Protein AF-A0A4R2JFI6-F1 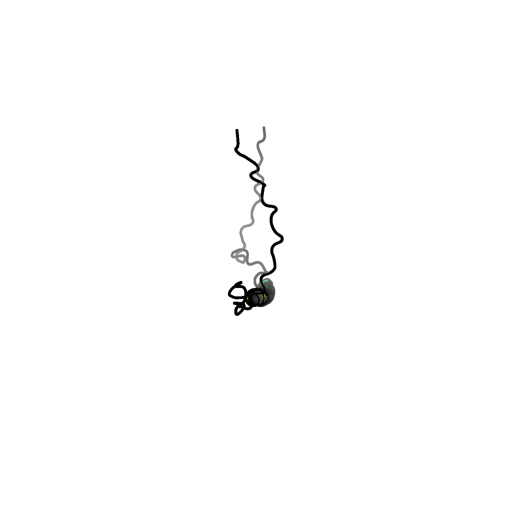(afdb_monomer_lite)

Secondary structure (DSSP, 8-state):
---PPP----PPPPPTT-SSS--TTTTTSHHHHHHHHHHHHHHHHHHHHHHHHHHTTS-S--PPP---S------PPPP----------

Organism: NCBI:txid1213861

Sequence (89 aa):
MTTVAMVAQPTPPPGPDDPGGRGEDFGKSSPVGLLVLLVFLVAVVFLARSMTKHLKRVPASFDPPEEETETPAEERPADPKPEARNGAE

Structure (mmCIF, N/CA/C/O backbone):
data_AF-A0A4R2JFI6-F1
#
_entry.id   AF-A0A4R2JFI6-F1
#
loop_
_atom_site.group_PDB
_atom_site.id
_atom_site.type_symbol
_atom_site.label_atom_id
_atom_site.label_alt_id
_atom_site.label_comp_id
_atom_site.label_asym_id
_atom_site.label_entity_id
_atom_site.label_seq_id
_atom_site.pdbx_PDB_ins_code
_atom_site.Cartn_x
_atom_site.Cartn_y
_atom_site.Cartn_z
_atom_site.occupancy
_atom_site.B_iso_or_equiv
_atom_site.auth_seq_id
_atom_site.auth_comp_id
_atom_site.auth_asym_id
_atom_site.auth_atom_id
_atom_site.pdbx_PDB_model_num
ATOM 1 N N . MET A 1 1 ? 37.657 40.287 -5.418 1.00 45.00 1 MET A N 1
ATOM 2 C CA . MET A 1 1 ? 36.336 39.678 -5.176 1.00 45.00 1 MET A CA 1
ATOM 3 C C . MET A 1 1 ? 35.867 39.077 -6.485 1.00 45.00 1 MET A C 1
ATOM 5 O O . MET A 1 1 ? 35.856 39.760 -7.494 1.00 45.00 1 MET A O 1
ATOM 9 N N . THR A 1 2 ? 35.661 37.770 -6.423 1.00 58.16 2 THR A N 1
ATOM 10 C CA . THR A 1 2 ? 35.035 36.815 -7.341 1.00 58.16 2 THR A CA 1
ATOM 11 C C . THR A 1 2 ? 34.274 37.379 -8.546 1.00 58.16 2 THR A C 1
ATOM 13 O O . THR A 1 2 ? 33.236 38.008 -8.367 1.00 58.16 2 THR A O 1
ATOM 16 N N . THR A 1 3 ? 34.692 36.997 -9.758 1.00 61.97 3 THR A N 1
ATOM 17 C CA . THR A 1 3 ? 33.786 36.924 -10.915 1.00 61.97 3 THR A CA 1
ATOM 18 C C . THR A 1 3 ? 33.989 35.580 -11.606 1.00 61.97 3 THR A C 1
ATOM 20 O O . THR A 1 3 ? 35.073 35.264 -12.088 1.00 61.97 3 THR A O 1
ATOM 23 N N . VAL A 1 4 ? 32.940 34.763 -11.565 1.00 57.19 4 VAL A N 1
ATOM 24 C CA . VAL A 1 4 ? 32.843 33.417 -12.136 1.00 57.19 4 VAL A CA 1
ATOM 25 C C . VAL A 1 4 ? 32.828 33.504 -13.664 1.00 57.19 4 VAL A C 1
ATOM 27 O O . VAL A 1 4 ? 31.988 34.201 -14.229 1.00 57.19 4 VAL A O 1
ATOM 30 N N . ALA A 1 5 ? 33.722 32.774 -14.334 1.00 61.12 5 ALA A N 1
ATOM 31 C CA . ALA A 1 5 ? 33.625 32.520 -15.769 1.00 61.12 5 ALA A CA 1
ATOM 32 C C . ALA A 1 5 ? 32.688 31.325 -16.000 1.00 61.12 5 ALA A C 1
ATOM 34 O O . ALA A 1 5 ? 32.945 30.219 -15.527 1.00 61.12 5 ALA A O 1
ATOM 35 N N . MET A 1 6 ? 31.580 31.566 -16.700 1.00 56.97 6 MET A N 1
ATOM 36 C CA . MET A 1 6 ? 30.615 30.542 -17.086 1.00 56.97 6 MET A CA 1
ATOM 37 C C . MET A 1 6 ? 31.200 29.648 -18.184 1.00 56.97 6 MET A C 1
ATOM 39 O O . MET A 1 6 ? 31.561 30.132 -19.255 1.00 56.97 6 MET A O 1
ATOM 43 N N . VAL A 1 7 ? 31.250 28.338 -17.937 1.00 58.84 7 VAL A N 1
ATOM 44 C CA . VAL A 1 7 ? 31.389 27.332 -18.995 1.00 58.84 7 VAL A CA 1
ATOM 45 C C . VAL A 1 7 ? 29.987 27.068 -19.545 1.00 58.84 7 VAL A C 1
ATOM 47 O O . VAL A 1 7 ? 29.134 26.494 -18.873 1.00 58.84 7 VAL A O 1
ATOM 50 N N . ALA A 1 8 ? 29.725 27.545 -20.759 1.00 55.12 8 ALA A N 1
ATOM 51 C CA . ALA A 1 8 ? 28.578 27.113 -21.542 1.00 55.12 8 ALA A CA 1
ATOM 52 C C . ALA A 1 8 ? 28.933 25.751 -22.150 1.00 55.12 8 ALA A C 1
ATOM 54 O O . ALA A 1 8 ? 29.750 25.670 -23.066 1.00 55.12 8 ALA A O 1
ATOM 55 N N . GLN A 1 9 ? 28.374 24.670 -21.607 1.00 58.09 9 GLN A N 1
ATOM 56 C CA . GLN A 1 9 ? 28.417 23.380 -22.289 1.00 58.09 9 GLN A CA 1
ATOM 57 C C . GLN A 1 9 ? 27.431 23.426 -23.466 1.00 58.09 9 GLN A C 1
ATOM 59 O O . GLN A 1 9 ? 26.276 23.803 -23.254 1.00 58.09 9 GLN A O 1
ATOM 64 N N . PRO A 1 10 ? 27.840 23.072 -24.695 1.00 54.47 10 PRO A N 1
ATOM 65 C CA . PRO A 1 10 ? 26.907 22.944 -25.803 1.00 54.47 10 PRO A CA 1
ATOM 66 C C . PRO A 1 10 ? 26.013 21.726 -25.548 1.00 54.47 10 PRO A C 1
ATOM 68 O O . PRO A 1 10 ? 26.468 20.587 -25.633 1.00 54.47 10 PRO A O 1
ATOM 71 N N . THR A 1 11 ? 24.746 21.955 -25.207 1.00 62.03 11 THR A N 1
ATOM 72 C CA . THR A 1 11 ? 23.717 20.912 -25.212 1.00 62.03 11 THR A CA 1
ATOM 73 C C . THR A 1 11 ? 23.489 20.471 -26.663 1.00 62.03 11 THR A C 1
ATOM 75 O O . THR A 1 11 ? 23.131 21.309 -27.495 1.00 62.03 11 THR A O 1
ATOM 78 N N . PRO A 1 12 ? 23.716 19.189 -27.014 1.00 64.69 12 PRO A N 1
ATOM 79 C CA . PRO A 1 12 ? 23.411 18.691 -28.349 1.00 64.69 12 PRO A CA 1
ATOM 80 C C . PRO A 1 12 ? 21.921 18.901 -28.657 1.00 64.69 12 PRO A C 1
ATOM 82 O O . PRO A 1 12 ? 21.094 18.735 -27.754 1.00 64.69 12 PRO A O 1
ATOM 85 N N . PRO A 1 13 ? 21.549 19.264 -29.896 1.00 64.00 13 PRO A N 1
ATOM 86 C CA . PRO A 1 13 ? 20.146 19.327 -30.281 1.00 64.00 13 PRO A CA 1
ATOM 87 C C . PRO A 1 13 ? 19.515 17.934 -30.109 1.00 64.00 13 PRO A C 1
ATOM 89 O O . PRO A 1 13 ? 20.136 16.948 -30.518 1.00 64.00 13 PRO A O 1
ATOM 92 N N . PRO A 1 14 ? 18.316 17.823 -29.507 1.00 63.34 14 PRO A N 1
ATOM 93 C CA . PRO A 1 14 ? 17.626 16.545 -29.394 1.00 63.34 14 PRO A CA 1
ATOM 94 C C . PRO A 1 14 ? 17.408 15.982 -30.802 1.00 63.34 14 PRO A C 1
ATOM 96 O O . PRO A 1 14 ? 16.856 16.656 -31.675 1.00 63.34 14 PRO A O 1
ATOM 99 N N . GLY A 1 15 ? 17.910 14.770 -31.041 1.00 65.25 15 GLY A N 1
ATOM 100 C CA . GLY A 1 15 ? 17.674 14.057 -32.291 1.00 65.25 15 GLY A CA 1
ATOM 101 C C . GLY A 1 15 ? 16.178 13.765 -32.474 1.00 65.25 15 GLY A C 1
ATOM 102 O O . GLY A 1 15 ? 15.447 13.711 -31.483 1.00 65.25 15 GLY A O 1
ATOM 103 N N . PRO A 1 16 ? 15.710 13.560 -33.718 1.00 68.19 16 PRO A N 1
ATOM 104 C CA . PRO A 1 16 ? 14.293 13.347 -34.043 1.00 68.19 16 PRO A CA 1
ATOM 105 C C . PRO A 1 16 ? 13.628 12.160 -33.316 1.00 68.19 16 PRO A C 1
ATOM 107 O O . PRO A 1 16 ? 12.403 12.068 -33.324 1.00 68.19 16 PRO A O 1
ATOM 110 N N . ASP A 1 17 ? 14.411 11.305 -32.650 1.00 62.94 17 ASP A N 1
ATOM 111 C CA . ASP A 1 17 ? 13.958 10.112 -31.931 1.00 62.94 17 ASP A CA 1
ATOM 112 C C . ASP A 1 17 ? 13.891 10.263 -30.395 1.00 62.94 17 ASP A C 1
ATOM 114 O O . ASP A 1 17 ? 13.510 9.307 -29.722 1.00 62.94 17 ASP A O 1
ATOM 118 N N . ASP A 1 18 ? 14.197 11.434 -29.812 1.00 66.06 18 ASP A N 1
ATOM 119 C CA . ASP A 1 18 ? 14.025 11.674 -28.361 1.00 66.06 18 ASP A CA 1
ATOM 120 C C . ASP A 1 18 ? 12.968 12.754 -28.054 1.00 66.06 18 ASP A C 1
ATOM 122 O O . ASP A 1 18 ? 13.286 13.896 -27.695 1.00 66.06 18 ASP A O 1
ATOM 126 N N . PRO A 1 19 ? 11.669 12.413 -28.168 1.00 61.56 19 PRO A N 1
ATOM 127 C CA . PRO A 1 19 ? 10.586 13.238 -27.668 1.00 61.56 19 PRO A CA 1
ATOM 128 C C . PRO A 1 19 ? 10.433 13.025 -26.152 1.00 61.56 19 PRO A C 1
ATOM 130 O O . PRO A 1 19 ? 9.528 12.330 -25.679 1.00 61.56 19 PRO A O 1
ATOM 133 N N . GLY A 1 20 ? 11.306 13.662 -25.372 1.00 66.38 20 GLY A N 1
ATOM 134 C CA . GLY A 1 20 ? 11.025 13.993 -23.973 1.00 66.38 20 GLY A CA 1
ATOM 135 C C . GLY A 1 20 ? 11.452 12.968 -22.924 1.00 66.38 20 GLY A C 1
ATOM 136 O O . GLY A 1 20 ? 10.676 12.676 -22.012 1.00 66.38 20 GLY A O 1
ATOM 137 N N . GLY A 1 21 ? 12.680 12.450 -23.003 1.00 67.25 21 GLY A N 1
ATOM 138 C CA . GLY A 1 21 ? 13.274 11.671 -21.910 1.00 67.25 21 GLY A CA 1
ATOM 139 C C . GLY A 1 21 ? 12.721 10.254 -21.807 1.00 67.25 21 GLY A C 1
ATOM 140 O O . GLY A 1 21 ? 12.971 9.557 -20.824 1.00 67.25 21 GLY A O 1
ATOM 141 N N . ARG A 1 22 ? 11.993 9.808 -22.836 1.00 72.62 22 ARG A N 1
ATOM 142 C CA . ARG A 1 22 ? 11.522 8.434 -22.990 1.00 72.62 22 ARG A CA 1
ATOM 143 C C . ARG A 1 22 ? 12.654 7.580 -23.565 1.00 72.62 22 ARG A C 1
ATOM 145 O O . ARG A 1 22 ? 12.549 7.075 -24.674 1.00 72.62 22 ARG A O 1
ATOM 152 N N . GLY A 1 23 ? 13.751 7.481 -22.812 1.00 72.44 23 GLY A N 1
ATOM 153 C CA . GLY A 1 23 ? 14.906 6.661 -23.173 1.00 72.44 23 GLY A CA 1
ATOM 154 C C . GLY A 1 23 ? 14.543 5.180 -23.272 1.00 72.44 23 GLY A C 1
ATOM 155 O O . GLY A 1 23 ? 13.442 4.769 -22.911 1.00 72.44 23 GLY A O 1
ATOM 156 N N . GLU A 1 24 ? 15.480 4.356 -23.727 1.00 77.75 24 GLU A N 1
ATOM 157 C CA . GLU A 1 24 ? 15.259 2.933 -24.020 1.00 77.75 24 GLU A CA 1
ATOM 158 C C . GLU A 1 24 ? 14.662 2.124 -22.845 1.00 77.75 24 GLU A C 1
ATOM 160 O O . GLU A 1 24 ? 14.043 1.079 -23.050 1.00 77.75 24 GLU A O 1
ATOM 165 N N . ASP A 1 25 ? 14.800 2.619 -21.615 1.00 77.38 25 ASP A N 1
ATOM 166 C CA . ASP A 1 25 ? 14.298 2.013 -20.377 1.00 77.38 25 ASP A CA 1
ATOM 167 C C . ASP A 1 25 ? 12.848 2.381 -20.022 1.00 77.38 25 ASP A C 1
ATOM 169 O O . ASP A 1 25 ? 12.251 1.801 -19.101 1.00 77.38 25 ASP A O 1
ATOM 173 N N . PHE A 1 26 ? 12.243 3.328 -20.741 1.00 71.06 26 PHE A N 1
ATOM 174 C CA . PHE A 1 26 ? 10.832 3.643 -20.575 1.00 71.06 26 PHE A CA 1
ATOM 175 C C . PHE A 1 26 ? 9.983 2.474 -21.067 1.00 71.06 26 PHE A C 1
ATOM 177 O O . PHE A 1 26 ? 10.134 1.969 -22.175 1.00 71.06 26 PHE A O 1
ATOM 184 N N . GLY A 1 27 ? 9.087 2.001 -20.208 1.00 75.62 27 GLY A N 1
ATOM 185 C CA . GLY A 1 27 ? 8.301 0.798 -20.468 1.00 75.62 27 GLY A CA 1
ATOM 186 C C . GLY A 1 27 ? 8.981 -0.484 -19.990 1.00 75.62 27 GLY A C 1
ATOM 187 O O . GLY A 1 27 ? 8.279 -1.325 -19.448 1.00 75.62 27 GLY A O 1
ATOM 188 N N . LYS A 1 28 ? 10.317 -0.611 -20.037 1.00 79.56 28 LYS A N 1
ATOM 189 C CA . LYS A 1 28 ? 11.039 -1.731 -19.381 1.00 79.56 28 LYS A CA 1
ATOM 190 C C . LYS A 1 28 ? 10.986 -1.637 -17.851 1.00 79.56 28 LYS A C 1
ATOM 192 O O . LYS A 1 28 ? 10.936 -2.645 -17.153 1.00 79.56 28 LYS A O 1
ATOM 197 N N . SER A 1 29 ? 10.927 -0.411 -17.340 1.00 80.88 29 SER A N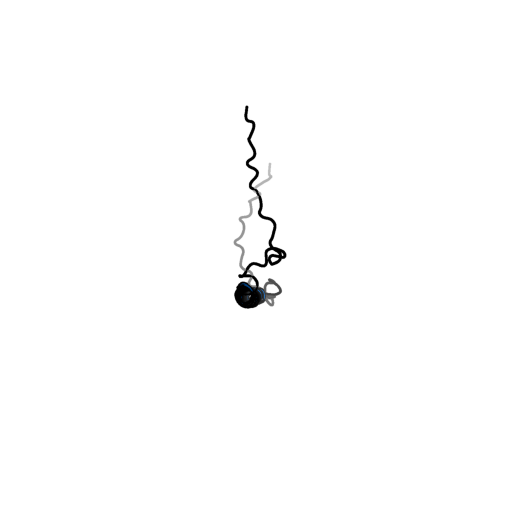 1
ATOM 198 C CA . SER A 1 29 ? 10.732 -0.083 -15.923 1.00 80.88 29 SER A CA 1
ATOM 199 C C . SER A 1 29 ? 9.270 -0.194 -15.456 1.00 80.88 29 SER A C 1
ATOM 201 O O . SER A 1 29 ? 9.017 -0.387 -14.265 1.00 80.88 29 SER A O 1
ATOM 203 N N . SER A 1 30 ? 8.297 -0.137 -16.375 1.00 82.25 30 SER A N 1
ATOM 204 C CA . SER A 1 30 ? 6.865 -0.225 -16.044 1.00 82.25 30 SER A CA 1
ATOM 205 C C . SER A 1 30 ? 6.461 -1.563 -15.387 1.00 82.25 30 SER A C 1
ATOM 207 O O . SER A 1 30 ? 5.762 -1.508 -14.371 1.00 82.25 30 SER A O 1
ATOM 209 N N . PRO A 1 31 ? 6.939 -2.744 -15.844 1.00 86.25 31 PRO A N 1
ATOM 210 C CA . PRO A 1 31 ? 6.711 -4.022 -15.170 1.00 86.25 31 PRO A CA 1
ATOM 211 C C . PRO A 1 31 ? 7.153 -4.028 -13.706 1.00 86.25 31 PRO A C 1
ATOM 213 O O . PRO A 1 31 ? 6.427 -4.511 -12.840 1.00 86.25 31 PRO A O 1
ATOM 216 N N . VAL A 1 32 ? 8.324 -3.456 -13.411 1.00 91.31 32 VAL A N 1
ATOM 217 C CA . VAL A 1 32 ? 8.862 -3.409 -12.044 1.00 91.31 32 VAL A CA 1
ATOM 218 C C . VAL A 1 32 ? 8.038 -2.465 -11.174 1.00 91.31 32 VAL A C 1
ATOM 220 O O . VAL A 1 32 ? 7.676 -2.826 -10.055 1.00 91.31 32 VAL A O 1
ATOM 223 N N . GLY A 1 33 ? 7.677 -1.289 -11.695 1.00 91.12 33 GLY A N 1
ATOM 224 C CA . GLY A 1 33 ? 6.795 -0.355 -10.993 1.00 91.12 33 GLY A CA 1
ATOM 225 C C . GLY A 1 33 ? 5.453 -0.988 -10.612 1.00 91.12 33 GLY A C 1
ATOM 226 O O . GLY A 1 33 ? 4.980 -0.797 -9.493 1.00 91.12 33 GLY A O 1
ATOM 227 N N . LEU A 1 34 ? 4.878 -1.808 -11.498 1.00 92.88 34 LEU A N 1
ATOM 228 C CA . LEU A 1 34 ? 3.632 -2.528 -11.228 1.00 92.88 34 LEU A CA 1
ATOM 229 C C . LEU A 1 34 ? 3.795 -3.590 -10.131 1.00 92.88 34 LEU A C 1
ATOM 231 O O . LEU A 1 34 ? 2.919 -3.712 -9.276 1.00 92.88 34 LEU A O 1
ATOM 235 N N . LEU A 1 35 ? 4.911 -4.325 -10.109 1.00 94.19 35 LEU A N 1
ATOM 236 C CA . LEU A 1 35 ? 5.206 -5.289 -9.041 1.00 94.19 35 LEU A CA 1
ATOM 237 C C . LEU A 1 35 ? 5.337 -4.602 -7.679 1.00 94.19 35 LEU A C 1
ATOM 239 O O . LEU A 1 35 ? 4.732 -5.049 -6.704 1.00 94.19 35 LEU A O 1
ATOM 243 N N . VAL A 1 36 ? 6.083 -3.495 -7.616 1.00 95.38 36 VAL A N 1
ATOM 244 C CA . VAL A 1 36 ? 6.226 -2.704 -6.386 1.00 95.38 36 VAL A CA 1
ATOM 245 C C . VAL A 1 36 ? 4.867 -2.174 -5.935 1.00 95.38 36 VAL A C 1
ATOM 247 O O . VAL A 1 36 ? 4.538 -2.287 -4.757 1.00 95.38 36 VAL A O 1
ATOM 250 N N . LEU A 1 37 ? 4.046 -1.663 -6.859 1.00 95.62 37 LEU A N 1
ATOM 251 C CA . LEU A 1 37 ? 2.703 -1.181 -6.543 1.00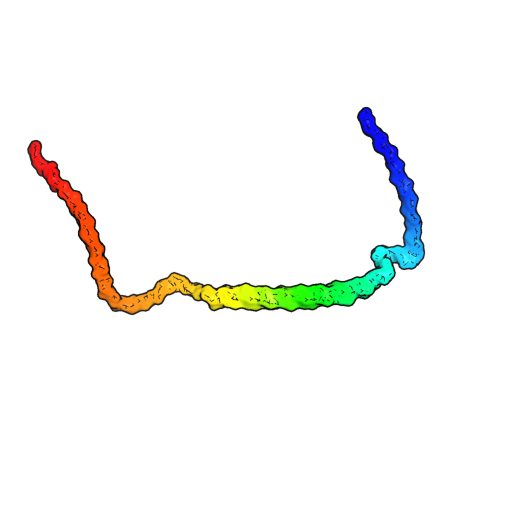 95.62 37 LEU A CA 1
ATOM 252 C C . LEU A 1 37 ? 1.796 -2.301 -6.016 1.00 95.62 37 LEU A C 1
ATOM 254 O O . LEU A 1 37 ? 1.072 -2.075 -5.054 1.00 95.62 37 LEU A O 1
ATOM 258 N N . LEU A 1 38 ? 1.847 -3.503 -6.595 1.00 96.94 38 LEU A N 1
ATOM 259 C CA . LEU A 1 38 ? 1.092 -4.666 -6.113 1.00 96.94 38 LEU A CA 1
ATOM 260 C C . LEU A 1 38 ? 1.485 -5.044 -4.684 1.00 96.94 38 LEU A C 1
ATOM 262 O O . LEU A 1 38 ? 0.617 -5.193 -3.824 1.00 96.94 38 LEU A O 1
ATOM 266 N N . VAL A 1 39 ? 2.787 -5.165 -4.418 1.00 97.50 39 VAL A N 1
ATOM 267 C CA . VAL A 1 39 ? 3.303 -5.468 -3.074 1.00 97.50 39 VAL A CA 1
ATOM 268 C C . VAL A 1 39 ? 2.914 -4.365 -2.092 1.00 97.50 39 VAL A C 1
ATOM 270 O O . VAL A 1 39 ? 2.470 -4.657 -0.983 1.00 97.50 39 VAL A O 1
ATOM 273 N N . PHE A 1 40 ? 3.014 -3.103 -2.511 1.00 97.56 40 PHE A N 1
ATOM 274 C CA . PHE A 1 40 ? 2.593 -1.958 -1.714 1.00 97.56 40 PHE A CA 1
ATOM 275 C C . PHE A 1 40 ? 1.094 -2.007 -1.396 1.00 97.56 40 PHE A C 1
ATOM 277 O O . PHE A 1 40 ? 0.709 -1.818 -0.245 1.00 97.56 40 PHE A O 1
ATOM 284 N N . LEU A 1 41 ? 0.245 -2.341 -2.371 1.00 97.69 41 LEU A N 1
ATOM 285 C CA . LEU A 1 41 ? -1.196 -2.487 -2.165 1.00 97.69 41 LEU A CA 1
ATOM 286 C C . LEU A 1 41 ? -1.505 -3.579 -1.135 1.00 97.69 41 LEU A C 1
ATOM 288 O O . LEU A 1 41 ? -2.299 -3.362 -0.219 1.00 97.69 41 LEU A O 1
ATOM 292 N N . VAL A 1 42 ? -0.842 -4.734 -1.248 1.00 97.88 42 VAL A N 1
ATOM 293 C CA . VAL A 1 42 ? -0.975 -5.833 -0.282 1.00 97.88 42 VAL A CA 1
ATOM 294 C C . VAL A 1 42 ? -0.524 -5.386 1.109 1.00 97.88 42 VAL A C 1
ATOM 296 O O . VAL A 1 42 ? -1.224 -5.650 2.087 1.00 97.88 42 VAL A O 1
ATOM 299 N N . ALA A 1 43 ? 0.597 -4.667 1.207 1.00 97.69 43 ALA A N 1
ATOM 300 C CA . ALA A 1 43 ? 1.100 -4.134 2.468 1.00 97.69 43 ALA A CA 1
ATOM 301 C C . ALA A 1 43 ? 0.107 -3.154 3.115 1.00 97.69 43 ALA A C 1
ATOM 303 O O . ALA A 1 43 ? -0.164 -3.271 4.309 1.00 97.69 43 ALA A O 1
ATOM 304 N N . VAL A 1 44 ? -0.492 -2.244 2.340 1.00 97.31 44 VAL A N 1
ATOM 305 C CA . VAL A 1 44 ? -1.507 -1.296 2.830 1.00 97.31 44 VAL A CA 1
ATOM 306 C C . VAL A 1 44 ? -2.752 -2.029 3.328 1.00 97.31 44 VAL A C 1
ATOM 308 O O . VAL A 1 44 ? -3.226 -1.743 4.426 1.00 97.31 44 VAL A O 1
ATOM 311 N N . VAL A 1 45 ? -3.266 -3.006 2.572 1.00 96.75 45 VAL A N 1
ATOM 312 C CA . VAL A 1 45 ? -4.439 -3.798 2.985 1.00 96.75 45 VAL A CA 1
ATOM 313 C C . VAL A 1 45 ? -4.143 -4.594 4.255 1.00 96.75 45 VAL A C 1
ATOM 315 O O . VAL A 1 45 ? -4.961 -4.618 5.178 1.00 96.75 45 VAL A O 1
ATOM 318 N N . PHE A 1 46 ? -2.974 -5.228 4.330 1.00 96.25 46 PHE A N 1
ATOM 319 C CA . PHE A 1 46 ? -2.550 -5.978 5.507 1.00 96.25 46 PHE A CA 1
ATOM 320 C C . PHE A 1 46 ? -2.399 -5.070 6.730 1.00 96.25 46 PHE A C 1
ATOM 322 O O . PHE A 1 46 ? -2.887 -5.407 7.809 1.00 96.25 46 PHE A O 1
ATOM 329 N N . LEU A 1 47 ? -1.785 -3.898 6.559 1.00 95.56 47 LEU A N 1
ATOM 330 C CA . LEU A 1 47 ? -1.595 -2.918 7.622 1.00 95.56 47 LEU A CA 1
ATOM 331 C C . LEU A 1 47 ? -2.927 -2.367 8.123 1.00 95.56 47 LEU A C 1
ATOM 333 O O . LEU A 1 47 ? -3.155 -2.352 9.332 1.00 95.56 47 LEU A O 1
ATOM 337 N N . ALA A 1 48 ? -3.821 -1.983 7.208 1.00 94.88 48 ALA A N 1
ATOM 338 C CA . ALA A 1 48 ? -5.170 -1.557 7.550 1.00 94.88 48 ALA A CA 1
ATOM 339 C C . ALA A 1 48 ? -5.863 -2.646 8.373 1.00 94.88 48 ALA A C 1
ATOM 341 O O . ALA A 1 48 ? -6.307 -2.391 9.485 1.00 94.88 48 ALA A O 1
ATOM 342 N N . ARG A 1 49 ? -5.855 -3.901 7.905 1.00 94.12 49 ARG A N 1
ATOM 343 C CA . ARG A 1 49 ? -6.485 -5.015 8.625 1.00 94.12 49 ARG A CA 1
ATOM 344 C C . ARG A 1 49 ? -5.845 -5.280 9.993 1.00 94.12 49 ARG A C 1
ATOM 346 O O . ARG A 1 49 ? -6.566 -5.578 10.946 1.00 94.12 49 ARG A O 1
ATOM 353 N N . SER A 1 50 ? -4.521 -5.163 10.092 1.00 93.06 50 SER A N 1
ATOM 354 C CA . SER A 1 50 ? -3.759 -5.308 11.335 1.00 93.06 50 SER A CA 1
ATOM 355 C C . SER A 1 50 ? -4.167 -4.238 12.349 1.00 93.06 50 SER A C 1
ATOM 357 O O . SER A 1 50 ? -4.698 -4.562 13.410 1.00 93.06 50 SER A O 1
ATOM 359 N N . MET A 1 51 ? -4.052 -2.960 11.984 1.00 92.12 51 MET A N 1
ATOM 360 C CA . MET A 1 51 ? -4.405 -1.824 12.842 1.00 92.12 51 MET A CA 1
ATOM 361 C C . MET A 1 51 ? -5.896 -1.810 13.201 1.00 92.12 51 MET A C 1
ATOM 363 O O . MET A 1 51 ? -6.257 -1.645 14.367 1.00 92.12 51 MET A O 1
ATOM 367 N N . THR A 1 52 ? -6.782 -2.078 12.236 1.00 89.44 52 THR A N 1
ATOM 368 C CA . THR A 1 52 ? -8.228 -2.163 12.482 1.00 89.44 52 THR A CA 1
ATOM 369 C C . THR A 1 52 ? -8.579 -3.287 13.461 1.00 89.44 52 THR A C 1
ATOM 371 O O . THR A 1 52 ? -9.516 -3.142 14.243 1.00 89.44 52 THR A O 1
ATOM 374 N N . LYS A 1 53 ? -7.834 -4.400 13.488 1.00 85.62 53 LYS A N 1
ATOM 375 C CA . LYS A 1 53 ? -8.053 -5.471 14.475 1.00 85.62 53 LYS A CA 1
ATOM 376 C C . LYS A 1 53 ? -7.722 -5.021 15.901 1.00 85.62 53 LYS A C 1
ATOM 378 O O . LYS A 1 53 ? -8.423 -5.426 16.825 1.00 85.62 53 LYS A O 1
ATOM 383 N N . HIS A 1 54 ? -6.696 -4.190 16.083 1.00 83.44 54 HIS A N 1
ATOM 384 C CA . HIS A 1 54 ? -6.350 -3.639 17.396 1.00 83.44 54 HIS A CA 1
ATOM 385 C C . HIS A 1 54 ? -7.393 -2.630 17.883 1.00 83.44 54 HIS A C 1
ATOM 387 O O . HIS A 1 54 ? -7.804 -2.706 19.036 1.00 83.44 54 HIS A O 1
ATOM 393 N N . LEU A 1 55 ? -7.907 -1.778 16.991 1.00 81.31 55 LEU A N 1
ATOM 394 C CA . LEU A 1 55 ? -9.008 -0.863 17.316 1.00 81.31 55 LEU A CA 1
ATOM 395 C C . LEU A 1 55 ? -10.273 -1.607 17.766 1.00 81.31 55 LEU A C 1
ATOM 397 O O . LEU A 1 55 ? -10.940 -1.170 18.691 1.00 81.31 55 LEU A O 1
ATOM 401 N N . LYS A 1 56 ? -10.570 -2.779 17.190 1.00 77.31 56 LYS A N 1
ATOM 402 C CA . LYS A 1 56 ? -11.713 -3.611 17.612 1.00 77.31 56 LYS A CA 1
ATOM 403 C C . LYS A 1 56 ? -11.576 -4.243 18.999 1.00 77.31 56 LYS A C 1
ATOM 405 O O . LYS A 1 56 ? -12.560 -4.762 19.512 1.00 77.31 56 LYS A O 1
ATOM 410 N N . ARG A 1 57 ? -10.374 -4.272 19.579 1.00 78.81 57 ARG A N 1
ATOM 411 C CA . ARG A 1 57 ? -10.166 -4.735 20.960 1.00 78.81 57 ARG A CA 1
ATOM 412 C C . ARG A 1 57 ? -10.325 -3.624 21.987 1.00 78.81 57 ARG A C 1
ATOM 414 O O . ARG A 1 57 ? -10.283 -3.912 23.177 1.00 78.81 57 ARG A O 1
ATOM 421 N N . VAL A 1 58 ? -10.493 -2.388 21.532 1.00 81.94 58 VAL A N 1
ATOM 422 C CA . VAL A 1 58 ? -10.833 -1.278 22.407 1.00 81.94 58 VAL A CA 1
ATOM 423 C C . VAL A 1 58 ? -12.337 -1.367 22.675 1.00 81.94 58 VAL A C 1
ATOM 425 O O . VAL A 1 58 ? -13.116 -1.366 21.717 1.00 81.94 58 VAL A O 1
ATOM 428 N N . PRO A 1 59 ? -12.755 -1.515 23.943 1.00 81.88 59 PRO A N 1
ATOM 429 C CA . PRO A 1 59 ? -14.166 -1.524 24.288 1.00 81.88 59 PRO A CA 1
ATOM 430 C C . PRO A 1 59 ? -14.818 -0.197 23.886 1.00 81.88 59 PRO A C 1
ATOM 432 O O . PRO A 1 59 ? -14.183 0.855 23.921 1.00 81.88 59 PRO A O 1
ATOM 435 N N . ALA A 1 60 ? -16.094 -0.252 23.500 1.00 80.75 60 ALA A N 1
ATOM 436 C CA . ALA A 1 60 ? -16.841 0.937 23.087 1.00 80.75 60 ALA A CA 1
ATOM 437 C C . ALA A 1 60 ? -17.053 1.937 24.238 1.00 80.75 60 ALA A C 1
ATOM 439 O O . ALA A 1 60 ? -17.168 3.132 23.981 1.00 80.75 60 ALA A O 1
ATOM 440 N N . SER A 1 61 ? -17.071 1.451 25.481 1.00 81.56 61 SER A N 1
ATOM 441 C CA . SER A 1 61 ? -17.029 2.276 26.682 1.00 81.56 61 SER A CA 1
ATOM 442 C C . SER A 1 61 ? -16.090 1.653 27.706 1.00 81.56 61 SER A C 1
ATOM 444 O O . SER A 1 61 ? -16.020 0.430 27.829 1.00 81.56 61 SER A O 1
ATOM 446 N N . PHE A 1 62 ? -15.374 2.501 28.432 1.00 78.81 62 PHE A N 1
ATOM 447 C CA . PHE A 1 62 ? -14.563 2.113 29.583 1.00 78.81 62 PHE A CA 1
ATOM 448 C C . PHE A 1 62 ? -15.342 2.314 30.883 1.00 78.81 62 PHE A C 1
ATOM 450 O O . PHE A 1 62 ? -14.760 2.693 31.899 1.00 78.81 62 PHE A O 1
ATOM 457 N N . ASP A 1 63 ? -16.655 2.102 30.843 1.00 81.75 63 ASP A N 1
ATOM 458 C CA . ASP A 1 63 ? -17.448 2.131 32.057 1.00 81.75 63 ASP A CA 1
ATOM 459 C C . ASP A 1 63 ? -17.115 0.889 32.887 1.00 81.75 63 ASP A C 1
ATOM 461 O O . ASP A 1 63 ? -17.034 -0.220 32.333 1.00 81.75 63 ASP A O 1
ATOM 465 N N . PRO A 1 64 ? -16.886 1.048 34.202 1.00 77.19 64 PRO A N 1
ATOM 466 C CA . PRO A 1 64 ? -16.884 -0.099 35.089 1.00 77.19 64 PRO A CA 1
ATOM 467 C C . PRO A 1 64 ? -18.210 -0.840 34.874 1.00 77.19 64 PRO A C 1
ATOM 469 O O . PRO A 1 64 ? -19.238 -0.176 34.694 1.00 77.19 64 PRO A O 1
ATOM 472 N N . PRO A 1 65 ? -18.206 -2.187 34.832 1.00 73.50 65 PRO A N 1
ATOM 473 C CA . PRO A 1 65 ? -19.465 -2.918 34.832 1.00 73.50 65 PRO A CA 1
ATOM 474 C C . PRO A 1 65 ? -20.298 -2.350 35.977 1.00 73.50 65 PRO A C 1
ATOM 476 O O . PRO A 1 65 ? -19.747 -2.124 37.056 1.00 73.50 65 PRO A O 1
ATOM 479 N N . GLU A 1 66 ? -21.573 -2.041 35.725 1.00 68.25 66 GLU A N 1
ATOM 480 C CA . GLU A 1 66 ? -22.491 -1.716 36.808 1.00 68.25 66 GLU A CA 1
ATOM 481 C C . GLU A 1 66 ? -22.484 -2.939 37.723 1.00 68.25 66 GLU A C 1
ATOM 483 O O . GLU A 1 66 ? -23.086 -3.970 37.424 1.00 68.25 66 GLU A O 1
ATOM 488 N N . GLU A 1 67 ? -21.667 -2.864 38.771 1.00 59.91 67 GLU A N 1
ATOM 489 C CA . GLU A 1 67 ? -21.689 -3.789 39.877 1.00 59.91 67 GLU A CA 1
ATOM 490 C C . GLU A 1 67 ? -23.095 -3.631 40.439 1.00 59.91 67 GLU A C 1
ATOM 492 O O . GLU A 1 67 ? -23.411 -2.637 41.101 1.00 59.91 67 GLU A O 1
ATOM 497 N N . GLU A 1 68 ? -23.977 -4.568 40.078 1.00 59.94 68 GLU A N 1
ATOM 498 C CA . GLU A 1 68 ? -25.210 -4.790 40.812 1.00 59.94 68 GLU A CA 1
ATOM 499 C C . GLU A 1 68 ? -24.813 -4.777 42.285 1.00 59.94 68 GLU A C 1
ATOM 501 O O . GLU A 1 68 ? -23.968 -5.547 42.736 1.00 59.94 68 GLU A O 1
ATOM 506 N N . THR A 1 69 ? -25.322 -3.758 42.967 1.00 55.66 69 THR A N 1
ATOM 507 C CA . THR A 1 69 ? -24.928 -3.346 44.303 1.00 55.66 69 THR A CA 1
ATOM 508 C C . THR A 1 69 ? -24.886 -4.536 45.249 1.00 55.66 69 THR A C 1
ATOM 510 O O . THR A 1 69 ? -25.921 -4.953 45.751 1.00 55.66 69 THR A O 1
ATOM 513 N N . GLU A 1 70 ? -23.689 -5.003 45.582 1.00 61.56 70 GLU A N 1
ATOM 514 C CA . GLU A 1 70 ? -23.420 -5.642 46.864 1.00 61.56 70 GLU A CA 1
ATOM 515 C C . GLU A 1 70 ? -22.197 -4.959 47.477 1.00 61.56 70 GLU A C 1
ATOM 517 O O . GLU A 1 70 ? -21.052 -5.359 47.311 1.00 61.56 70 GLU A O 1
ATOM 522 N N . THR A 1 71 ? -22.480 -3.853 48.172 1.00 54.09 71 THR A N 1
ATOM 523 C CA . THR A 1 71 ? -21.593 -3.223 49.156 1.00 54.09 71 THR A CA 1
ATOM 524 C C . THR A 1 71 ? -21.183 -4.267 50.197 1.00 54.09 71 THR A C 1
ATOM 526 O O . THR A 1 71 ? -22.031 -4.723 50.963 1.00 54.09 71 THR A O 1
ATOM 529 N N . PRO A 1 72 ? -19.907 -4.655 50.274 1.00 47.66 72 PRO A N 1
ATOM 530 C CA . PRO A 1 72 ? -19.234 -4.475 51.560 1.00 47.66 72 PRO A CA 1
ATOM 531 C C . PRO A 1 72 ? -18.567 -3.114 51.709 1.00 47.66 72 PRO A C 1
ATOM 533 O O . PRO A 1 72 ? -17.673 -2.725 50.964 1.00 47.66 72 PRO A O 1
ATOM 536 N N . ALA A 1 73 ? -19.037 -2.380 52.712 1.00 59.47 73 ALA A N 1
ATOM 537 C CA . ALA A 1 73 ? -18.390 -1.185 53.202 1.00 59.47 7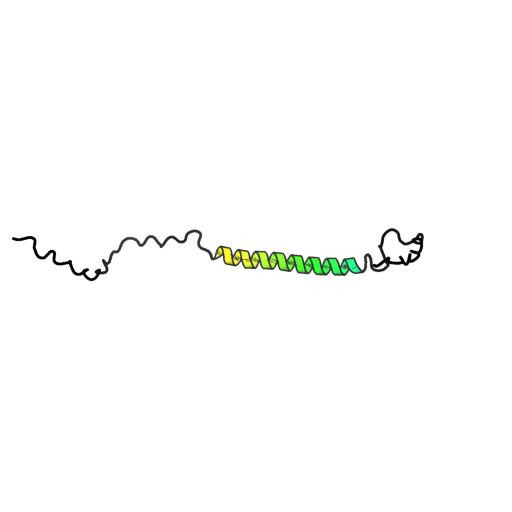3 ALA A CA 1
ATOM 538 C C . ALA A 1 73 ? -16.997 -1.570 53.724 1.00 59.47 73 ALA A C 1
ATOM 540 O O . ALA A 1 73 ? -16.878 -2.088 54.830 1.00 59.47 73 ALA A O 1
ATOM 541 N N . GLU A 1 74 ? -15.959 -1.333 52.922 1.00 56.88 74 GLU A N 1
ATOM 542 C CA . GLU A 1 74 ? -14.579 -1.389 53.398 1.00 56.88 74 GLU A CA 1
ATOM 543 C C . GLU A 1 74 ? -14.373 -0.210 54.361 1.00 56.88 74 GLU A C 1
ATOM 545 O O . GLU A 1 74 ? -14.465 0.973 54.009 1.00 56.88 74 GLU A O 1
ATOM 550 N N . GLU A 1 75 ? -14.174 -0.577 55.617 1.00 61.41 75 GLU A N 1
ATOM 551 C CA . GLU A 1 75 ? -13.947 0.262 56.778 1.00 61.41 75 GLU A CA 1
ATOM 552 C C . GLU A 1 75 ? -12.742 1.186 56.536 1.00 61.41 75 GLU A C 1
ATOM 554 O O . GLU A 1 75 ? -11.582 0.778 56.591 1.00 61.41 75 GLU A O 1
ATOM 559 N N . ARG A 1 76 ? -13.004 2.469 56.245 1.00 50.69 76 ARG A N 1
ATOM 560 C CA . ARG A 1 76 ? -11.957 3.497 56.290 1.00 50.69 76 ARG A CA 1
ATOM 561 C C . ARG A 1 76 ? -11.440 3.569 57.731 1.00 50.69 76 ARG A C 1
ATOM 563 O O . ARG A 1 76 ? -12.252 3.835 58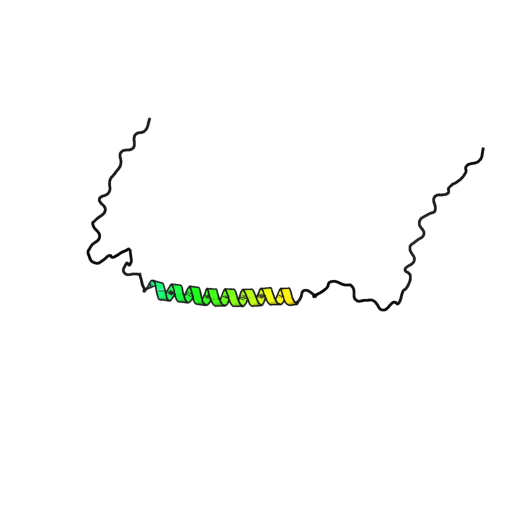.621 1.00 50.69 76 ARG A O 1
ATOM 570 N N . PRO A 1 77 ? -10.131 3.381 57.987 1.00 53.31 77 PRO A N 1
ATOM 571 C CA . PRO A 1 77 ? -9.598 3.553 59.325 1.00 53.31 77 PRO A CA 1
ATOM 572 C C . PRO A 1 77 ? -9.841 5.001 59.742 1.00 53.31 77 PRO A C 1
ATOM 574 O O . PRO A 1 77 ? -9.581 5.935 58.981 1.00 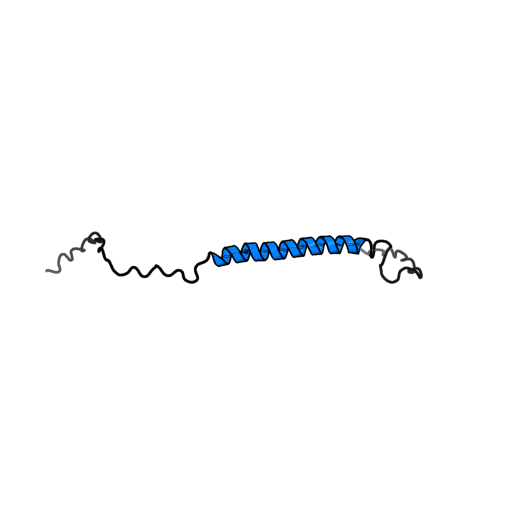53.31 77 PRO A O 1
ATOM 577 N N . ALA A 1 78 ? -10.420 5.152 60.930 1.00 55.28 78 ALA A N 1
ATOM 578 C CA . ALA A 1 78 ? -10.805 6.425 61.506 1.00 55.28 78 ALA A CA 1
ATOM 579 C C . ALA A 1 78 ? -9.650 7.434 61.438 1.00 55.28 78 ALA A C 1
ATOM 581 O O . ALA A 1 78 ? -8.590 7.231 62.031 1.00 55.28 78 ALA A O 1
ATOM 582 N N . ASP A 1 79 ? -9.889 8.534 60.729 1.00 57.34 79 ASP A N 1
ATOM 583 C CA . ASP A 1 79 ? -9.078 9.742 60.813 1.00 57.34 79 ASP A CA 1
ATOM 584 C C . ASP A 1 79 ? -9.076 10.198 62.288 1.00 57.34 79 ASP A C 1
ATOM 586 O O . ASP A 1 79 ? -10.157 10.301 62.891 1.00 57.34 79 ASP A O 1
ATOM 590 N N . PRO A 1 80 ? -7.914 10.408 62.936 1.00 54.69 80 PRO A N 1
ATOM 591 C CA . PRO A 1 80 ? -7.890 10.823 64.324 1.00 54.69 80 PRO A CA 1
ATOM 592 C C . PRO A 1 80 ? -8.451 12.243 64.405 1.00 54.69 80 PRO A C 1
ATOM 594 O O . PRO A 1 80 ? -7.828 13.216 63.988 1.00 54.69 80 PRO A O 1
ATOM 597 N N . LYS A 1 81 ? -9.661 12.344 64.961 1.00 60.72 81 LYS A N 1
ATOM 598 C CA . LYS A 1 81 ? -10.322 13.583 65.378 1.00 60.72 81 LYS A CA 1
ATOM 599 C C . LYS A 1 81 ? -9.285 14.548 65.978 1.00 60.72 81 LYS A C 1
ATOM 601 O O . LYS A 1 81 ? -8.710 14.202 67.013 1.00 60.72 81 LYS A O 1
ATOM 606 N N . PRO A 1 82 ? -9.067 15.754 65.415 1.00 54.03 82 PRO A N 1
ATOM 607 C CA . PRO A 1 82 ? -8.320 16.761 66.134 1.00 54.03 82 PRO A CA 1
ATOM 608 C C . PRO A 1 82 ? -9.171 17.135 67.343 1.00 54.03 82 PRO A C 1
ATOM 610 O O . PRO A 1 82 ? -10.302 17.617 67.236 1.00 54.03 82 PRO A O 1
ATOM 613 N N . GLU A 1 83 ? -8.639 16.803 68.509 1.00 60.47 83 GLU A N 1
ATOM 614 C CA . GLU A 1 83 ? -9.115 17.239 69.805 1.00 60.47 83 GLU A CA 1
ATOM 615 C C . GLU A 1 83 ? -9.164 18.773 69.783 1.00 60.47 83 GLU A C 1
ATOM 617 O O . GLU A 1 83 ? -8.155 19.457 69.946 1.00 60.47 83 GLU A O 1
ATOM 622 N N . ALA A 1 84 ? -10.350 19.337 69.551 1.00 61.41 84 ALA A N 1
ATOM 623 C CA . ALA A 1 84 ? -10.652 20.712 69.912 1.00 61.41 84 ALA A CA 1
ATOM 624 C C . ALA A 1 84 ? -10.702 20.779 71.446 1.00 61.41 84 ALA A C 1
ATOM 626 O O . ALA A 1 84 ? -11.768 20.816 72.059 1.00 61.41 84 ALA A O 1
ATOM 627 N N . ARG A 1 85 ? -9.521 20.711 72.067 1.00 58.50 85 ARG A N 1
ATOM 628 C CA . ARG A 1 85 ? -9.325 20.924 73.493 1.00 58.50 85 ARG A CA 1
ATOM 629 C C . ARG A 1 85 ? -9.232 22.427 73.736 1.00 58.50 85 ARG A C 1
ATOM 631 O O . ARG A 1 85 ? -8.169 23.027 73.638 1.00 58.50 85 ARG A O 1
ATOM 638 N N . ASN A 1 86 ? -10.395 22.947 74.113 1.00 49.16 86 ASN A N 1
ATOM 639 C CA . ASN A 1 86 ? -10.623 24.085 74.997 1.00 49.16 86 ASN A CA 1
ATOM 640 C C . ASN A 1 86 ? -10.455 25.487 74.402 1.00 49.16 86 ASN A C 1
ATOM 642 O O . ASN A 1 86 ? -9.366 26.046 74.341 1.00 49.16 86 ASN A O 1
ATOM 646 N N . GLY A 1 87 ? -11.603 26.119 74.152 1.00 58.09 87 GLY A N 1
ATOM 647 C CA . GLY A 1 87 ? -11.841 27.422 74.759 1.00 58.09 87 GLY A CA 1
ATOM 648 C C . GLY A 1 87 ? -12.375 27.210 76.179 1.00 58.09 87 GLY A C 1
ATOM 649 O O . GLY A 1 87 ? -13.417 26.580 76.336 1.00 58.09 87 GLY A O 1
ATOM 650 N N . ALA A 1 88 ? -11.648 27.691 77.184 1.00 55.62 88 ALA A N 1
ATOM 651 C CA . ALA A 1 88 ? -12.169 28.088 78.490 1.00 55.62 88 ALA A CA 1
ATOM 652 C C . ALA A 1 88 ? -11.073 28.874 79.228 1.00 55.62 88 ALA A C 1
ATOM 654 O O . ALA A 1 88 ? -10.052 28.289 79.583 1.00 55.62 88 ALA A O 1
ATOM 655 N N . GLU A 1 89 ? -11.374 30.162 79.425 1.00 45.41 89 GLU A N 1
ATOM 656 C CA . GLU A 1 89 ? -10.853 31.094 80.446 1.00 45.41 89 GLU A CA 1
ATOM 657 C C . GLU A 1 89 ? -9.436 31.673 80.304 1.00 45.41 89 GLU A C 1
ATOM 659 O O . GLU A 1 89 ? -8.432 30.929 80.305 1.00 45.41 89 GLU A O 1
#

Radius of gyration: 39.43 Å; chains: 1; bounding box: 62×46×114 Å

Foldseek 3Di:
DDDDDDDDDDDPDDDPPDPDPCPPCNVVCVVVVVVVVVVVVVVVVVVCVVVVVVVVPDDPDPDDPPPPDDDDDPDDPDDPPDPPPDDDD

pLDDT: mean 72.51, std 15.79, range [45.0, 97.88]